Protein AF-A0A811UVX6-F1 (afdb_monomer_lite)

Foldseek 3Di:
DVVVVVVCLVPDPCSVVPPDDPDDDDPDDDDDDQDPAWPPDKDWDWDDDDPWIKIWIWIRHRDPPDDDTDTDIDTDDPDPPPPVPPPDPDDDDDD

Secondary structure (DSSP, 8-state):
-HHHHHHHHHH-HHHHHHSPPSS------PPPPPPSSTTSSEEEEEEEETTEEEEEEEE----SS------EEEEPP-----GGGSSSS------

Sequence (95 aa):
MHSKIENIVKHCSTCREHKYDRHPTKPQIQETPIPQSTGEIAHIDIYSTEKKLILTAIDKRPGKNNTKQSNRTYQRPNKRVDDSLWNTKTGSNRQ

Structure (mmCIF, N/CA/C/O backbone):
data_AF-A0A811UVX6-F1
#
_entry.id   AF-A0A811UVX6-F1
#
loop_
_atom_site.group_PDB
_atom_site.id
_atom_site.type_symbol
_atom_site.label_atom_id
_atom_site.label_alt_id
_atom_site.label_comp_id
_atom_site.label_asym_id
_atom_site.label_entity_id
_atom_site.label_seq_id
_atom_site.pdbx_PDB_ins_code
_atom_site.Cartn_x
_atom_site.Cartn_y
_atom_site.Cartn_z
_atom_site.occupancy
_atom_site.B_iso_or_equiv
_atom_site.auth_seq_id
_atom_site.auth_comp_id
_atom_site.auth_asym_id
_atom_site.auth_atom_id
_atom_site.pdbx_PDB_model_num
ATOM 1 N N . MET A 1 1 ? -2.738 12.790 41.822 1.00 65.50 1 MET A N 1
ATOM 2 C CA . MET A 1 1 ? -4.005 12.773 41.046 1.00 65.50 1 MET A CA 1
ATOM 3 C C . MET A 1 1 ? -3.886 12.057 39.698 1.00 65.50 1 MET A C 1
ATOM 5 O O . MET A 1 1 ? -4.863 11.458 39.274 1.00 65.50 1 MET A O 1
ATOM 9 N N . HIS A 1 2 ? -2.708 12.048 39.065 1.00 84.44 2 HIS A N 1
ATOM 10 C CA . HIS A 1 2 ? -2.462 11.418 37.758 1.00 84.44 2 HIS A CA 1
ATOM 11 C C . HIS A 1 2 ? -2.873 9.933 37.663 1.00 84.44 2 HIS A C 1
ATOM 13 O O . HIS A 1 2 ? -3.571 9.536 36.737 1.00 84.44 2 HIS A O 1
ATOM 19 N N . SER A 1 3 ? -2.543 9.126 38.675 1.00 87.88 3 SER A N 1
ATOM 20 C CA . SER A 1 3 ? -2.838 7.684 38.702 1.00 87.88 3 SER A CA 1
ATOM 21 C C . SER A 1 3 ? -4.332 7.337 38.639 1.00 87.88 3 SER A C 1
ATOM 23 O O . SER A 1 3 ? -4.713 6.329 38.048 1.00 87.88 3 SER A O 1
ATOM 25 N N . LYS A 1 4 ? -5.202 8.182 39.209 1.00 91.25 4 LYS A N 1
ATOM 26 C CA . LYS A 1 4 ? -6.661 7.985 39.150 1.00 91.25 4 LYS A CA 1
ATOM 27 C C . LYS A 1 4 ? -7.195 8.223 37.738 1.00 91.25 4 LYS A C 1
ATOM 29 O O . LYS A 1 4 ? -8.027 7.458 37.264 1.00 91.25 4 LYS A O 1
ATOM 34 N N . ILE A 1 5 ? -6.674 9.248 37.064 1.00 91.75 5 ILE A N 1
ATOM 35 C CA . ILE A 1 5 ? -7.031 9.582 35.681 1.00 91.75 5 ILE A CA 1
ATOM 36 C C . ILE A 1 5 ? -6.585 8.456 34.745 1.00 91.75 5 ILE A C 1
ATOM 38 O O . ILE A 1 5 ? -7.372 8.003 33.920 1.00 91.75 5 ILE A O 1
ATOM 42 N N . GLU A 1 6 ? -5.365 7.938 34.914 1.00 90.62 6 GLU A N 1
ATOM 43 C CA . GLU A 1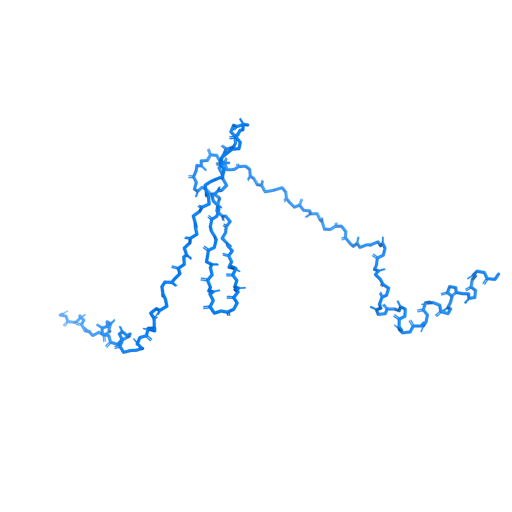 6 ? -4.889 6.795 34.130 1.00 90.62 6 GLU A CA 1
ATOM 44 C C . GLU A 1 6 ? -5.781 5.563 34.285 1.00 90.62 6 GLU A C 1
ATOM 46 O O . GLU A 1 6 ? -6.080 4.904 33.292 1.00 90.62 6 GLU A O 1
ATOM 51 N N . ASN A 1 7 ? -6.231 5.258 35.504 1.00 92.81 7 ASN A N 1
ATOM 52 C CA . ASN A 1 7 ? -7.125 4.126 35.739 1.00 92.81 7 ASN A CA 1
ATOM 53 C C . ASN A 1 7 ? -8.480 4.309 35.050 1.00 92.81 7 ASN A C 1
ATOM 55 O O . ASN A 1 7 ? -8.965 3.363 34.435 1.00 92.81 7 ASN A O 1
ATOM 59 N N . ILE A 1 8 ? -9.058 5.511 35.086 1.00 93.94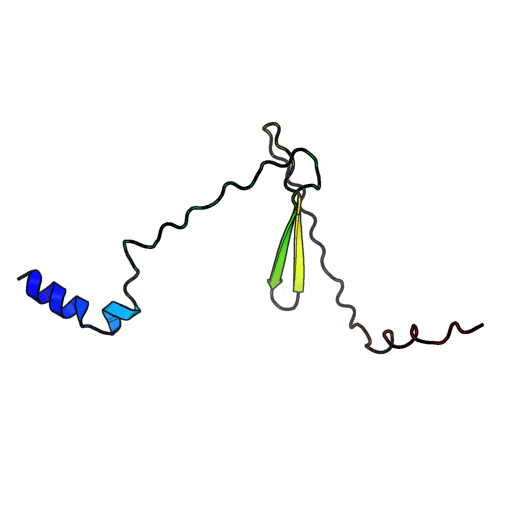 8 ILE A N 1
ATOM 60 C CA . ILE A 1 8 ? -10.302 5.819 34.364 1.00 93.94 8 ILE A CA 1
ATOM 61 C C . ILE A 1 8 ? -10.095 5.640 32.855 1.00 93.94 8 ILE A C 1
ATOM 63 O O . ILE A 1 8 ? -10.875 4.956 32.199 1.00 93.94 8 ILE A O 1
ATOM 67 N N . VAL A 1 9 ? -9.006 6.184 32.305 1.00 91.44 9 VAL A N 1
ATOM 68 C CA . VAL A 1 9 ? -8.690 6.082 30.871 1.00 91.44 9 VAL A CA 1
ATOM 69 C C . VAL A 1 9 ? -8.420 4.634 30.445 1.00 91.44 9 VAL A C 1
ATOM 71 O O . VAL A 1 9 ? -8.804 4.253 29.344 1.00 91.44 9 VAL A O 1
ATOM 74 N N . LYS A 1 10 ? -7.794 3.813 31.300 1.00 88.25 10 LYS A N 1
ATOM 75 C CA . LYS A 1 10 ? -7.537 2.386 31.032 1.00 88.25 10 LYS A CA 1
ATOM 76 C C . LYS A 1 10 ? -8.817 1.542 30.981 1.00 88.25 10 LYS A C 1
ATOM 78 O O . LYS A 1 10 ? -8.857 0.585 30.216 1.00 88.25 10 LYS A O 1
ATOM 83 N N . HIS A 1 11 ? -9.833 1.880 31.779 1.00 93.56 11 HIS A N 1
ATOM 84 C CA . HIS A 1 11 ? -11.081 1.105 31.877 1.00 93.56 11 HIS A CA 1
ATOM 85 C C . HIS A 1 11 ? -12.237 1.686 31.051 1.00 93.56 11 HIS A C 1
ATOM 87 O O . HIS A 1 11 ? -13.261 1.029 30.888 1.00 93.56 11 HIS A O 1
ATOM 93 N N . CYS A 1 12 ? -12.093 2.896 30.512 1.00 93.94 12 CYS A N 1
ATOM 94 C CA . CYS A 1 12 ? -13.074 3.487 29.612 1.00 93.94 12 CYS A CA 1
ATOM 95 C C . CYS A 1 12 ? -13.089 2.742 28.265 1.00 93.94 12 CYS A C 1
ATOM 97 O O . CYS A 1 12 ? -12.086 2.731 27.547 1.00 93.94 12 CYS A O 1
ATOM 99 N N . SER A 1 13 ? -14.233 2.153 27.903 1.00 94.75 13 SER A N 1
ATOM 100 C CA . SER A 1 13 ? -14.429 1.431 26.635 1.00 94.75 13 SER A CA 1
ATOM 101 C C . SER A 1 13 ? -14.162 2.322 25.422 1.00 94.75 13 SER A C 1
ATOM 103 O O . SER A 1 13 ? -13.356 1.966 24.567 1.00 94.75 13 SER A O 1
ATOM 105 N N . THR A 1 14 ? -14.719 3.536 25.406 1.00 95.31 14 THR A N 1
ATOM 106 C CA . THR A 1 14 ? -14.499 4.523 24.339 1.00 95.31 14 THR A CA 1
ATOM 107 C C . THR A 1 14 ? -13.019 4.864 24.176 1.00 95.31 14 THR A C 1
ATOM 109 O O . THR A 1 14 ? -12.511 4.930 23.058 1.00 95.31 14 THR A O 1
ATOM 112 N N . CYS A 1 15 ? -12.292 5.054 25.285 1.00 91.19 15 CYS A N 1
ATOM 113 C CA . CYS A 1 15 ? -10.855 5.312 25.222 1.00 91.19 15 CYS A CA 1
ATOM 114 C C . CYS A 1 15 ? -10.089 4.094 24.713 1.00 91.19 15 CYS A C 1
ATOM 116 O O . CYS A 1 15 ? -9.106 4.268 24.011 1.00 91.19 15 CYS A O 1
ATOM 118 N N . ARG A 1 16 ? -10.502 2.874 25.047 1.00 88.50 16 ARG A N 1
ATOM 119 C CA . ARG A 1 16 ? -9.827 1.662 24.578 1.00 88.50 16 ARG A CA 1
ATOM 120 C C . ARG A 1 16 ? -10.023 1.424 23.078 1.00 88.50 16 ARG A C 1
ATOM 122 O O . ARG A 1 16 ? -9.091 0.969 22.429 1.00 88.50 16 ARG A O 1
ATOM 129 N N . GLU A 1 17 ? -11.202 1.731 22.549 1.00 90.94 17 GLU A N 1
ATOM 130 C CA . GLU A 1 17 ? -11.559 1.487 21.144 1.00 90.94 17 GLU A CA 1
ATOM 131 C C . GLU A 1 17 ? -11.048 2.581 20.199 1.00 90.94 17 GLU A C 1
ATOM 133 O O . GLU A 1 17 ? -10.582 2.282 19.102 1.00 90.94 17 GLU A O 1
ATOM 138 N N . HIS A 1 18 ? -11.100 3.847 20.622 1.00 91.56 18 HIS A N 1
ATOM 139 C CA . HIS A 1 18 ? -10.788 4.984 19.748 1.00 91.56 18 HIS A CA 1
ATOM 140 C C . HIS A 1 18 ? -9.415 5.615 19.993 1.00 91.56 18 HIS A C 1
ATOM 142 O O . HIS A 1 18 ? -8.965 6.441 19.194 1.00 91.56 18 HIS A O 1
ATOM 148 N N . LYS A 1 19 ? -8.720 5.264 21.082 1.00 90.56 19 LYS A N 1
ATOM 149 C CA . LYS A 1 19 ? -7.341 5.721 21.283 1.00 90.56 19 LYS A CA 1
ATOM 150 C C . LYS A 1 19 ? -6.420 4.886 20.405 1.00 90.56 19 LYS A C 1
ATOM 152 O O . LYS A 1 19 ? -6.295 3.681 20.587 1.00 90.56 19 LYS A O 1
ATOM 157 N N . TYR A 1 20 ? -5.735 5.556 19.487 1.00 87.62 20 TYR A N 1
ATOM 158 C CA . TYR A 1 20 ? -4.696 4.930 18.681 1.00 87.62 20 TYR A CA 1
ATOM 159 C C . TYR A 1 20 ? -3.553 4.403 19.564 1.00 87.62 20 TYR A C 1
ATOM 161 O O . TYR A 1 20 ? -3.202 5.001 20.591 1.00 87.62 20 TYR A O 1
ATOM 169 N N . ASP A 1 21 ? -2.953 3.292 19.143 1.00 85.50 21 ASP A N 1
ATOM 170 C CA . ASP A 1 21 ? -1.752 2.765 19.778 1.00 85.50 21 ASP A CA 1
ATOM 171 C C . ASP A 1 21 ? -0.566 3.706 19.513 1.00 85.50 21 ASP A C 1
ATOM 173 O O . ASP A 1 21 ? -0.262 4.057 18.372 1.00 85.50 21 ASP A O 1
ATOM 177 N N . ARG A 1 22 ? 0.099 4.145 20.586 1.00 85.81 22 ARG A N 1
ATOM 178 C CA . ARG A 1 22 ? 1.280 5.021 20.515 1.00 85.81 22 ARG A CA 1
ATOM 179 C C . ARG A 1 22 ? 2.580 4.240 20.326 1.00 85.81 22 ARG A C 1
ATOM 181 O O . ARG A 1 22 ? 3.605 4.856 20.049 1.00 85.81 22 ARG A O 1
ATOM 188 N N . HIS A 1 23 ? 2.541 2.917 20.464 1.00 87.88 23 HIS A N 1
ATOM 189 C CA . HIS A 1 23 ? 3.685 2.031 20.277 1.00 87.88 23 HIS A CA 1
ATOM 190 C C . HIS A 1 23 ? 3.320 0.878 19.335 1.00 87.88 23 HIS A C 1
ATOM 192 O O . HIS A 1 23 ? 3.460 -0.285 19.719 1.00 87.88 23 HIS A O 1
ATOM 198 N N . PRO A 1 24 ? 2.871 1.187 18.103 1.00 88.88 24 PRO A N 1
ATOM 199 C CA . PRO A 1 24 ? 2.508 0.153 17.152 1.00 88.88 24 PRO A CA 1
ATOM 200 C C . PRO A 1 24 ? 3.701 -0.767 16.901 1.00 88.88 24 PRO A C 1
ATOM 202 O O . PRO A 1 24 ? 4.864 -0.339 16.918 1.00 88.88 24 PRO A O 1
ATOM 205 N N . THR A 1 25 ? 3.414 -2.038 16.630 1.00 91.88 25 THR A N 1
ATOM 206 C CA . THR A 1 25 ? 4.434 -2.981 16.178 1.00 91.88 25 THR A CA 1
ATOM 207 C C . THR A 1 25 ? 5.127 -2.401 14.950 1.00 91.88 25 THR A C 1
ATOM 209 O O . THR A 1 25 ? 4.470 -1.955 14.012 1.00 91.88 25 THR A O 1
ATOM 212 N N . LYS A 1 26 ? 6.460 -2.388 14.962 1.00 88.75 26 LYS A N 1
ATOM 213 C CA . LYS A 1 26 ? 7.275 -1.981 13.816 1.00 88.75 26 LYS A CA 1
ATOM 214 C C . LYS A 1 26 ? 7.604 -3.244 13.021 1.00 88.75 26 LYS A C 1
ATOM 216 O O . LYS A 1 26 ? 8.577 -3.912 13.378 1.00 88.75 26 LYS A O 1
ATOM 221 N N . PRO A 1 27 ? 6.791 -3.640 12.023 1.00 90.75 27 PRO A N 1
ATOM 222 C CA . PRO A 1 27 ? 7.137 -4.790 11.204 1.00 90.75 27 PRO A CA 1
ATOM 223 C C . PRO A 1 27 ? 8.488 -4.532 10.535 1.00 90.75 27 PRO A C 1
ATOM 225 O O . PRO A 1 27 ? 8.773 -3.413 10.104 1.00 90.75 27 PRO A O 1
ATOM 228 N N . GLN A 1 28 ? 9.328 -5.562 10.459 1.00 92.69 28 GLN A N 1
ATOM 229 C CA . GLN A 1 28 ? 10.548 -5.487 9.665 1.00 92.69 28 GLN A CA 1
ATOM 230 C C . GLN A 1 28 ? 10.146 -5.450 8.190 1.00 92.69 28 GLN A C 1
ATOM 232 O O . GLN A 1 28 ? 9.699 -6.451 7.632 1.00 92.69 28 GLN A O 1
ATOM 237 N N . ILE A 1 29 ? 10.249 -4.272 7.578 1.00 90.62 29 ILE A N 1
ATOM 238 C CA . ILE A 1 29 ? 10.009 -4.104 6.147 1.00 90.62 29 ILE A CA 1
ATOM 239 C C . ILE A 1 29 ? 11.233 -4.667 5.430 1.00 90.62 29 ILE A C 1
ATOM 241 O O . ILE A 1 29 ? 12.337 -4.154 5.596 1.00 90.62 29 ILE A O 1
ATOM 245 N N . GLN A 1 30 ? 11.036 -5.739 4.665 1.00 88.94 30 GLN A N 1
ATOM 246 C CA . GLN A 1 30 ? 12.092 -6.302 3.830 1.00 88.94 30 GLN A CA 1
ATOM 247 C C . GLN A 1 30 ? 12.418 -5.333 2.693 1.00 88.94 30 GLN A C 1
ATOM 249 O O . GLN A 1 30 ? 11.517 -4.757 2.074 1.00 88.94 30 GLN A O 1
ATOM 254 N N . GLU A 1 31 ? 13.706 -5.162 2.405 1.00 85.75 31 GLU A N 1
ATOM 255 C CA . GLU A 1 31 ? 14.128 -4.367 1.259 1.00 85.75 31 GLU A CA 1
ATOM 256 C C . GLU A 1 31 ? 13.640 -5.029 -0.031 1.00 85.75 31 GLU A C 1
ATOM 258 O O . GLU A 1 31 ? 13.836 -6.222 -0.265 1.00 85.75 31 GLU A O 1
ATOM 263 N N . THR A 1 32 ? 12.979 -4.252 -0.891 1.00 82.25 32 THR A N 1
ATOM 264 C CA . THR A 1 32 ? 12.616 -4.749 -2.218 1.00 82.25 32 THR A CA 1
ATOM 265 C C . THR A 1 32 ? 13.856 -4.688 -3.104 1.00 82.25 32 THR A C 1
ATOM 267 O O . THR A 1 32 ? 14.352 -3.576 -3.328 1.00 82.25 32 THR A O 1
ATOM 270 N N . PRO A 1 33 ? 14.325 -5.817 -3.667 1.00 85.88 33 PRO A N 1
ATOM 271 C CA . PRO A 1 33 ? 15.529 -5.828 -4.484 1.00 85.88 33 PRO A CA 1
ATOM 272 C C . PRO A 1 33 ? 15.427 -4.827 -5.642 1.00 85.88 33 PRO A C 1
ATOM 274 O O . PRO A 1 33 ? 14.341 -4.516 -6.160 1.00 85.88 33 PRO A O 1
ATOM 277 N N . ILE A 1 34 ? 16.575 -4.266 -6.018 1.00 84.38 34 ILE A N 1
ATOM 278 C CA . ILE A 1 34 ? 16.680 -3.404 -7.193 1.00 84.38 34 ILE A CA 1
ATOM 279 C C . ILE A 1 34 ? 16.724 -4.331 -8.417 1.00 84.38 34 ILE A C 1
ATOM 281 O O . ILE A 1 34 ? 17.606 -5.193 -8.471 1.00 84.38 34 ILE A O 1
ATOM 285 N N . PRO A 1 35 ? 15.797 -4.178 -9.379 1.00 89.56 35 PRO A N 1
ATOM 286 C CA . PRO A 1 35 ? 15.806 -4.994 -10.586 1.00 89.56 35 PRO A CA 1
ATOM 287 C C . PRO A 1 35 ? 17.097 -4.736 -11.366 1.00 89.56 35 PRO A C 1
ATOM 289 O O . PRO A 1 35 ? 17.599 -3.611 -11.370 1.00 89.56 35 PRO A O 1
ATOM 292 N N . GLN A 1 36 ? 17.638 -5.765 -12.010 1.00 88.00 36 GLN A N 1
ATOM 293 C CA . GLN A 1 36 ? 18.831 -5.687 -12.857 1.00 88.00 36 GLN A CA 1
ATOM 294 C C . GLN A 1 36 ? 18.470 -5.332 -14.302 1.00 88.00 36 GLN A C 1
ATOM 296 O O . GLN A 1 36 ? 19.252 -4.704 -15.017 1.00 88.00 36 GLN A O 1
ATOM 301 N N . SER A 1 37 ? 17.265 -5.707 -14.729 1.00 85.69 37 SER A N 1
ATOM 302 C CA . SER A 1 37 ? 16.769 -5.512 -16.088 1.00 85.69 37 SER A CA 1
ATOM 303 C C . SER A 1 37 ? 15.366 -4.893 -16.109 1.00 85.69 37 SER A C 1
ATOM 305 O O . SER A 1 37 ? 14.649 -4.869 -15.113 1.00 85.69 37 SER A O 1
ATOM 307 N N . THR A 1 38 ? 14.990 -4.305 -17.248 1.00 85.44 38 THR A N 1
ATOM 308 C CA . THR A 1 38 ? 13.644 -3.731 -17.449 1.00 85.44 38 THR A CA 1
ATOM 309 C C . THR A 1 38 ? 12.627 -4.867 -17.566 1.00 85.44 38 THR A C 1
ATOM 311 O O . THR A 1 38 ? 12.907 -5.845 -18.256 1.00 85.44 38 THR A O 1
ATOM 314 N N . GLY A 1 39 ? 11.466 -4.751 -16.918 1.00 83.06 39 GLY A N 1
ATOM 315 C CA . GLY A 1 39 ? 10.435 -5.795 -16.903 1.00 83.06 39 GLY A CA 1
ATOM 316 C C . GLY A 1 39 ? 10.631 -6.905 -15.864 1.00 83.06 39 GLY A C 1
ATOM 317 O O . GLY A 1 39 ? 9.827 -7.832 -15.822 1.00 83.06 39 GLY A O 1
ATOM 318 N N . GLU A 1 40 ? 11.664 -6.832 -15.022 1.00 87.69 40 GLU A N 1
ATOM 319 C CA . GLU A 1 40 ? 11.933 -7.834 -13.980 1.00 87.69 40 GLU A CA 1
ATOM 320 C C . GLU A 1 40 ? 10.988 -7.700 -12.778 1.00 87.69 40 GLU A C 1
ATOM 322 O O . GLU A 1 40 ? 10.577 -8.694 -12.184 1.00 87.69 40 GLU A O 1
ATOM 327 N N . ILE A 1 41 ? 10.617 -6.465 -12.427 1.00 88.25 41 ILE A N 1
ATOM 328 C CA . ILE A 1 41 ? 9.710 -6.174 -11.315 1.00 88.25 41 ILE A CA 1
ATOM 329 C C . ILE A 1 41 ? 8.659 -5.178 -11.797 1.00 88.25 41 ILE A C 1
ATOM 331 O O . ILE A 1 41 ? 8.973 -4.021 -12.065 1.00 88.25 41 ILE A O 1
ATOM 335 N N . ALA A 1 42 ? 7.397 -5.603 -11.835 1.00 89.00 42 ALA A N 1
ATOM 336 C CA . ALA A 1 42 ? 6.263 -4.743 -12.155 1.00 89.00 42 ALA A CA 1
ATOM 337 C C . ALA A 1 42 ? 5.310 -4.627 -10.961 1.00 89.00 42 ALA A C 1
ATOM 339 O O . ALA A 1 42 ? 4.907 -5.627 -10.367 1.00 89.00 42 ALA A O 1
ATOM 340 N N . HIS A 1 43 ? 4.916 -3.399 -10.638 1.00 89.62 43 HIS A N 1
ATOM 341 C CA . HIS A 1 43 ? 3.836 -3.119 -9.700 1.00 89.62 43 HIS A CA 1
ATOM 342 C C . HIS A 1 43 ? 2.534 -2.988 -10.481 1.00 89.62 43 HIS A C 1
ATOM 344 O O . HIS A 1 43 ? 2.392 -2.084 -11.306 1.00 89.62 43 HIS A O 1
ATOM 350 N N . ILE A 1 44 ? 1.601 -3.904 -10.235 1.00 92.25 44 ILE A N 1
ATOM 351 C CA . ILE A 1 44 ? 0.279 -3.907 -10.857 1.00 92.25 44 ILE A CA 1
ATOM 352 C C . ILE A 1 44 ? -0.742 -3.625 -9.766 1.00 92.25 44 ILE A C 1
ATOM 354 O O . ILE A 1 44 ? -0.752 -4.310 -8.746 1.00 92.25 44 ILE A O 1
ATOM 358 N N . ASP A 1 45 ? -1.585 -2.628 -9.994 1.00 94.88 45 ASP A N 1
ATOM 359 C CA . ASP A 1 45 ? -2.645 -2.252 -9.070 1.00 94.88 45 ASP A CA 1
ATOM 360 C C . ASP A 1 45 ? -3.943 -1.952 -9.833 1.00 94.88 45 ASP A C 1
ATOM 362 O O . ASP A 1 45 ? -3.962 -1.730 -11.049 1.00 94.88 45 ASP A O 1
ATOM 366 N N . ILE A 1 46 ? -5.060 -2.006 -9.119 1.00 94.31 46 ILE A N 1
ATOM 367 C CA . ILE A 1 46 ? -6.392 -1.770 -9.654 1.00 94.31 46 ILE A CA 1
ATOM 368 C C . ILE A 1 46 ? -6.951 -0.527 -8.979 1.00 94.31 46 ILE A C 1
ATOM 370 O O . ILE A 1 46 ? -7.319 -0.534 -7.808 1.00 94.31 46 ILE A O 1
ATOM 374 N N . TYR A 1 47 ? -7.092 0.535 -9.761 1.00 93.00 47 TYR A N 1
ATOM 375 C CA . TYR A 1 47 ? -7.798 1.731 -9.343 1.00 93.00 47 TYR A CA 1
ATOM 376 C C . TYR A 1 47 ? -9.231 1.695 -9.876 1.00 93.00 47 TYR A C 1
ATOM 378 O O . TYR A 1 47 ? -9.464 1.658 -11.086 1.00 93.00 47 TYR A O 1
ATOM 386 N N . SER A 1 48 ? -10.205 1.710 -8.971 1.00 93.31 48 SER A N 1
ATOM 387 C CA . SER A 1 48 ? -11.625 1.749 -9.317 1.00 93.31 48 SER A CA 1
ATOM 388 C C . SER A 1 48 ? -12.222 3.096 -8.933 1.00 93.31 48 SER A C 1
ATOM 390 O O . SER A 1 48 ? -12.077 3.541 -7.796 1.00 93.31 48 SER A O 1
ATOM 392 N N . THR A 1 49 ? -12.924 3.732 -9.867 1.00 92.75 49 THR A N 1
ATOM 393 C CA . THR A 1 49 ? -13.700 4.949 -9.609 1.00 92.75 49 THR A CA 1
ATOM 394 C C . THR A 1 49 ? -15.004 4.919 -10.391 1.00 92.75 49 THR A C 1
ATOM 396 O O . THR A 1 49 ? -15.017 4.519 -11.555 1.00 92.75 49 THR A O 1
ATOM 399 N N . GLU A 1 50 ? -16.106 5.329 -9.762 1.00 89.94 50 GLU A N 1
ATOM 400 C CA . GLU A 1 50 ? -17.460 5.292 -10.330 1.00 89.94 50 GLU A CA 1
ATOM 401 C C . GLU A 1 50 ? -17.759 3.972 -11.078 1.00 89.94 50 GLU A C 1
ATOM 403 O O . GLU A 1 50 ? -17.948 2.930 -10.459 1.00 89.94 50 GLU A O 1
A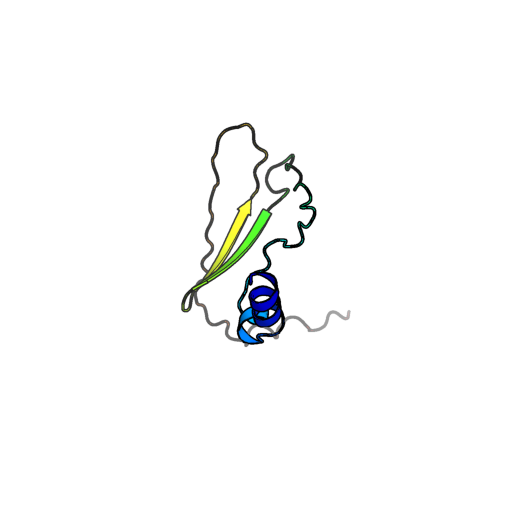TOM 408 N N . LYS A 1 51 ? -17.790 4.007 -12.420 1.00 90.88 51 LYS A N 1
ATOM 409 C CA . LYS A 1 51 ? -18.032 2.863 -13.322 1.00 90.88 51 LYS A CA 1
ATOM 410 C C . LYS A 1 51 ? -16.804 2.490 -14.161 1.00 90.88 51 LYS A C 1
ATOM 412 O O . LYS A 1 51 ? -16.933 1.834 -15.194 1.00 90.88 51 LYS A O 1
ATOM 417 N N . LYS A 1 52 ? -15.622 2.969 -13.777 1.00 90.94 52 LYS A N 1
ATOM 418 C CA . LYS A 1 52 ? -14.358 2.744 -14.476 1.00 90.94 52 LYS A CA 1
ATOM 419 C C . LYS A 1 52 ? -13.441 1.909 -13.601 1.00 90.94 52 LYS A C 1
ATOM 421 O O . LYS A 1 52 ? -13.087 2.299 -12.492 1.00 90.94 52 LYS A O 1
ATOM 426 N N . LEU A 1 53 ? -13.015 0.789 -14.164 1.00 92.56 53 LEU A N 1
ATOM 427 C CA . LEU A 1 53 ? -11.936 -0.018 -13.627 1.00 92.56 53 LEU A CA 1
ATOM 428 C C . LEU A 1 53 ? -10.672 0.293 -14.427 1.00 92.56 53 LEU A C 1
ATOM 430 O O . LEU A 1 53 ? -10.647 0.118 -15.649 1.00 92.56 53 LEU A O 1
ATOM 434 N N . ILE A 1 54 ? -9.646 0.784 -13.745 1.00 92.25 54 ILE A N 1
ATOM 435 C CA . ILE A 1 54 ? -8.370 1.164 -14.336 1.00 92.25 54 ILE A CA 1
ATOM 436 C C . ILE A 1 54 ? -7.308 0.214 -13.797 1.00 92.25 54 ILE A C 1
ATOM 438 O O . ILE A 1 54 ? -7.055 0.168 -12.597 1.00 92.25 54 ILE A O 1
ATOM 442 N N . LEU A 1 55 ? -6.676 -0.527 -14.704 1.00 92.38 55 LEU A N 1
ATOM 443 C CA . LEU A 1 55 ? -5.496 -1.315 -14.376 1.00 92.38 55 LEU A CA 1
ATOM 444 C C . LEU A 1 55 ? -4.267 -0.419 -14.534 1.00 92.38 55 LEU A C 1
ATOM 446 O O . LEU A 1 55 ? -4.001 0.089 -15.631 1.00 92.38 55 LEU A O 1
ATOM 450 N N . THR A 1 56 ? -3.536 -0.214 -13.444 1.00 89.50 56 THR A N 1
ATOM 451 C CA . THR A 1 56 ? -2.259 0.494 -13.440 1.00 89.50 56 THR A CA 1
ATOM 452 C C . THR A 1 56 ? -1.135 -0.533 -13.403 1.00 89.50 56 THR A C 1
ATOM 454 O O . THR A 1 56 ? -1.159 -1.484 -12.629 1.00 89.50 56 THR A O 1
ATOM 457 N N . ALA A 1 57 ? -0.152 -0.369 -14.283 1.00 89.94 57 ALA A N 1
ATOM 458 C CA . ALA A 1 57 ? 1.044 -1.198 -14.307 1.00 89.94 57 ALA A CA 1
ATOM 459 C C . ALA A 1 57 ? 2.264 -0.283 -14.412 1.00 89.94 57 ALA A C 1
ATOM 461 O O . ALA A 1 57 ? 2.377 0.502 -15.357 1.00 89.94 57 ALA A O 1
ATOM 462 N N . ILE A 1 58 ? 3.150 -0.369 -13.424 1.00 88.31 58 ILE A N 1
ATOM 463 C CA . ILE A 1 58 ? 4.377 0.418 -13.334 1.00 88.31 58 ILE A CA 1
ATOM 464 C C . ILE A 1 58 ? 5.549 -0.554 -13.319 1.00 88.31 58 ILE A C 1
ATOM 466 O O . ILE A 1 58 ? 5.728 -1.310 -12.367 1.00 88.31 58 ILE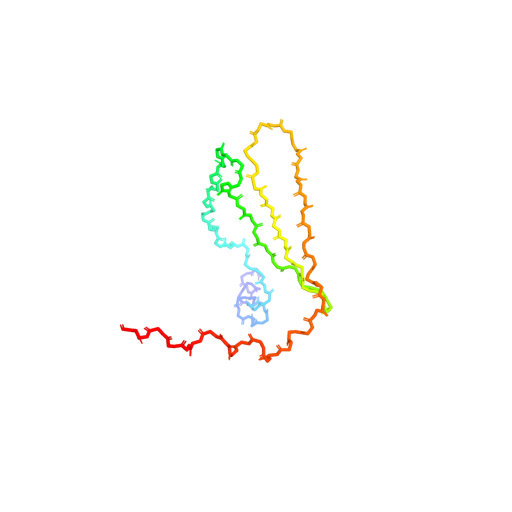 A O 1
ATOM 470 N N . ASP A 1 59 ? 6.356 -0.518 -14.374 1.00 87.50 59 ASP A N 1
ATOM 471 C CA . ASP A 1 59 ? 7.616 -1.253 -14.411 1.00 87.50 59 ASP A CA 1
ATOM 472 C C . ASP A 1 59 ? 8.664 -0.535 -13.554 1.00 87.50 59 ASP A C 1
ATOM 474 O O . ASP A 1 59 ? 8.932 0.664 -13.725 1.00 87.50 59 ASP A O 1
ATOM 478 N N . LYS A 1 60 ? 9.254 -1.263 -12.607 1.00 83.00 60 LYS A N 1
ATOM 479 C CA . LYS A 1 60 ? 10.346 -0.761 -11.782 1.00 83.00 60 LYS A CA 1
ATOM 480 C C . LYS A 1 60 ? 11.611 -0.844 -12.626 1.00 83.00 60 LYS A C 1
ATOM 482 O O . LYS A 1 60 ? 12.218 -1.894 -12.788 1.00 83.00 60 LYS A O 1
ATOM 487 N N . ARG A 1 61 ? 12.024 0.293 -13.177 1.00 75.25 61 ARG A N 1
ATOM 488 C CA . ARG A 1 61 ? 13.238 0.359 -13.991 1.00 75.25 61 ARG A CA 1
ATOM 489 C C . ARG A 1 61 ? 14.498 0.221 -13.115 1.00 75.25 61 ARG A C 1
ATOM 491 O O . ARG A 1 61 ? 14.561 0.883 -12.075 1.00 75.25 61 ARG A O 1
ATOM 498 N N . PRO A 1 62 ? 15.533 -0.528 -13.548 1.00 69.94 62 PRO A N 1
ATOM 499 C CA . PRO A 1 62 ? 16.871 -0.438 -12.964 1.00 69.94 62 PRO A CA 1
ATOM 500 C C . PRO A 1 62 ? 17.363 1.015 -13.035 1.00 69.94 62 PRO A C 1
ATOM 502 O O . PRO A 1 62 ? 17.549 1.581 -14.117 1.00 69.94 62 PRO A O 1
ATOM 505 N N . GLY A 1 63 ? 17.525 1.658 -11.881 1.00 61.91 63 GLY A N 1
ATOM 506 C CA . GLY A 1 63 ? 17.990 3.037 -11.813 1.00 61.91 63 GLY A CA 1
ATOM 507 C C . 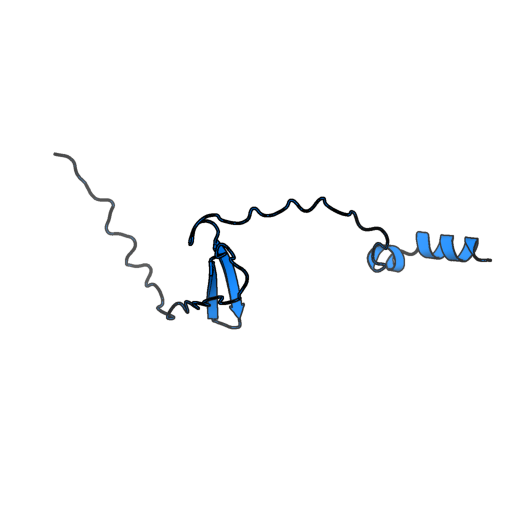GLY A 1 63 ? 19.493 3.126 -12.073 1.00 61.91 63 GLY A C 1
ATOM 508 O O . GLY A 1 63 ? 20.284 2.745 -11.220 1.00 61.91 63 GLY A O 1
ATOM 509 N N . LYS A 1 64 ? 19.897 3.738 -13.191 1.00 51.06 64 LYS A N 1
ATOM 510 C CA . LYS A 1 64 ? 20.909 4.797 -13.076 1.00 51.06 64 LYS A CA 1
ATOM 511 C C . LYS A 1 64 ? 20.129 6.057 -12.732 1.00 51.06 64 LYS A C 1
ATOM 513 O O . LYS A 1 64 ? 19.131 6.330 -13.398 1.00 51.06 64 LYS A O 1
ATOM 518 N N . ASN A 1 65 ? 20.536 6.745 -11.669 1.00 53.34 65 ASN A N 1
ATOM 519 C CA . ASN A 1 65 ? 19.972 8.001 -11.169 1.00 53.34 65 ASN A CA 1
ATOM 520 C C . ASN A 1 65 ? 19.473 8.840 -12.358 1.00 53.34 65 ASN A C 1
ATOM 522 O O . ASN A 1 65 ? 20.299 9.159 -13.210 1.00 53.34 65 ASN A O 1
ATOM 526 N N . ASN A 1 66 ? 18.150 9.065 -12.443 1.00 49.12 66 ASN A N 1
ATOM 527 C CA . ASN A 1 66 ? 17.394 10.009 -13.296 1.00 49.12 66 ASN A CA 1
ATOM 528 C C . ASN A 1 66 ? 16.070 9.396 -13.803 1.00 49.12 66 ASN A C 1
ATOM 530 O O . ASN A 1 66 ? 15.947 8.836 -14.893 1.00 49.12 66 ASN A O 1
ATOM 534 N N . THR A 1 67 ? 15.073 9.543 -12.933 1.00 49.84 67 THR A N 1
ATOM 535 C CA . THR A 1 67 ? 13.623 9.672 -13.134 1.00 49.84 67 THR A CA 1
ATOM 536 C C . THR A 1 67 ? 13.144 9.787 -14.587 1.00 49.84 67 THR A C 1
ATOM 538 O O . THR A 1 67 ? 13.119 10.874 -15.155 1.00 49.84 67 THR A O 1
ATOM 541 N N . LYS A 1 68 ? 12.643 8.679 -15.151 1.00 46.88 68 LYS A N 1
ATOM 542 C CA . LYS A 1 68 ? 11.530 8.682 -16.121 1.00 46.88 68 LYS A CA 1
ATOM 543 C C . LYS A 1 68 ? 10.681 7.427 -15.897 1.00 46.88 68 LYS A C 1
ATOM 545 O O . LYS A 1 68 ? 11.027 6.356 -16.389 1.00 46.88 68 LYS A O 1
ATOM 550 N N . GLN A 1 69 ? 9.605 7.562 -15.121 1.00 48.47 69 GLN A N 1
ATOM 551 C CA . GLN A 1 69 ? 8.517 6.581 -15.066 1.00 48.47 69 GLN A CA 1
ATOM 552 C C . GLN A 1 69 ? 7.642 6.768 -16.309 1.00 48.47 69 GLN A C 1
ATOM 554 O O . GLN A 1 69 ? 7.197 7.880 -16.592 1.00 48.47 69 GLN A O 1
ATOM 559 N N . SER A 1 70 ? 7.402 5.699 -17.064 1.00 48.62 70 SER A N 1
ATOM 560 C CA . SER A 1 70 ? 6.392 5.693 -18.122 1.00 48.62 70 SER A CA 1
ATOM 561 C C . SER A 1 70 ? 5.101 5.103 -17.562 1.00 48.62 70 SER A C 1
ATOM 563 O O . SER A 1 70 ? 5.027 3.901 -17.320 1.00 48.62 70 SER A O 1
ATOM 565 N N . ASN A 1 71 ? 4.087 5.942 -17.364 1.00 49.66 71 ASN A N 1
ATOM 566 C CA . ASN A 1 71 ? 2.759 5.498 -16.949 1.00 49.66 71 ASN A CA 1
ATOM 567 C C . ASN A 1 71 ? 1.969 5.065 -18.187 1.00 49.66 71 ASN A C 1
ATOM 569 O O . ASN A 1 71 ? 1.740 5.878 -19.085 1.00 49.66 71 ASN A O 1
ATOM 573 N N . ARG A 1 72 ? 1.538 3.800 -18.249 1.00 51.84 72 ARG A N 1
ATOM 574 C CA . ARG A 1 72 ? 0.592 3.336 -19.271 1.00 51.84 72 ARG A CA 1
ATOM 575 C C . ARG A 1 72 ? -0.719 2.942 -18.598 1.00 51.84 72 ARG A C 1
ATOM 577 O O . ARG A 1 72 ? -0.800 1.928 -17.916 1.00 51.84 72 ARG A O 1
ATOM 584 N N . THR A 1 73 ? -1.744 3.763 -18.800 1.00 49.31 73 THR A N 1
ATOM 585 C CA . THR A 1 73 ? -3.093 3.523 -18.283 1.00 49.31 73 THR A CA 1
ATOM 586 C C . THR A 1 73 ? -3.881 2.715 -19.306 1.00 49.31 73 THR A C 1
ATOM 588 O O . THR A 1 73 ? -4.122 3.196 -20.413 1.00 49.31 73 THR A O 1
ATOM 591 N N . TYR A 1 74 ? -4.311 1.507 -18.945 1.00 51.09 74 TYR A N 1
ATOM 592 C CA . TYR A 1 74 ? -5.248 0.739 -19.762 1.00 51.09 74 TYR A CA 1
ATOM 593 C C . TYR A 1 74 ? -6.663 0.943 -19.218 1.00 51.09 74 TYR A C 1
ATOM 595 O O . TYR A 1 74 ? -7.011 0.453 -18.145 1.00 51.09 74 TYR A O 1
ATOM 603 N N . GLN A 1 75 ? -7.494 1.675 -19.961 1.00 48.34 75 GLN A N 1
ATOM 604 C CA . GLN A 1 75 ? -8.935 1.693 -19.724 1.00 48.34 75 GLN A CA 1
ATOM 605 C C . GLN A 1 75 ? -9.549 0.542 -20.517 1.00 48.34 75 GLN A C 1
ATOM 607 O O . GLN A 1 75 ? -9.426 0.499 -21.742 1.00 48.34 75 GLN A O 1
ATOM 612 N N . ARG A 1 76 ? -10.206 -0.402 -19.835 1.00 46.16 76 ARG A N 1
ATOM 613 C CA . ARG A 1 76 ? -11.042 -1.387 -20.527 1.00 46.16 76 ARG A CA 1
ATOM 614 C C . ARG A 1 76 ? -12.182 -0.628 -21.222 1.00 46.16 76 ARG A C 1
ATOM 616 O O . ARG A 1 76 ? -12.951 0.037 -20.526 1.00 46.16 76 ARG A O 1
ATOM 623 N N . PRO A 1 77 ? -12.331 -0.703 -22.558 1.00 42.31 77 PRO A N 1
ATOM 624 C CA . PRO A 1 77 ? -13.550 -0.233 -23.191 1.00 42.31 77 PRO A CA 1
ATOM 625 C C . PRO A 1 77 ? -14.714 -1.049 -22.627 1.00 42.31 77 PRO A C 1
ATOM 627 O O . PRO A 1 77 ? -14.620 -2.269 -22.492 1.00 42.31 77 PRO A O 1
ATOM 630 N N . ASN A 1 78 ? -15.791 -0.352 -22.276 1.00 46.66 78 ASN A N 1
ATOM 631 C CA . ASN A 1 78 ? -17.004 -0.904 -21.684 1.00 46.66 78 ASN A CA 1
ATOM 632 C C . ASN A 1 78 ? -17.770 -1.727 -22.739 1.00 46.66 78 ASN A C 1
ATOM 634 O O . ASN A 1 78 ? -18.832 -1.335 -23.213 1.00 46.66 78 ASN A O 1
ATOM 638 N N . LYS A 1 79 ? -17.194 -2.844 -23.189 1.00 46.44 79 LYS A N 1
ATOM 639 C CA . LYS A 1 79 ? -17.920 -3.854 -23.948 1.00 46.44 79 LYS A CA 1
ATOM 640 C C . LYS A 1 79 ? -18.511 -4.802 -22.919 1.00 46.44 79 LYS A C 1
ATOM 642 O O . LYS A 1 79 ? -17.769 -5.513 -22.245 1.00 46.44 79 LYS A O 1
ATOM 647 N N . ARG A 1 80 ? -19.843 -4.766 -22.786 1.00 42.53 80 ARG A N 1
ATOM 648 C CA . ARG A 1 80 ? -20.605 -5.899 -22.253 1.00 42.53 80 ARG A CA 1
ATOM 649 C C . ARG A 1 80 ? -20.053 -7.138 -22.952 1.00 42.53 80 ARG A C 1
ATOM 651 O O . ARG A 1 80 ? -20.096 -7.212 -24.177 1.00 42.53 80 ARG A O 1
ATOM 658 N N . VAL A 1 81 ? -19.415 -8.017 -22.191 1.00 48.19 81 VAL A N 1
ATOM 659 C CA . VAL A 1 81 ? -19.099 -9.349 -22.688 1.00 48.19 81 VAL A CA 1
ATOM 660 C C . VAL A 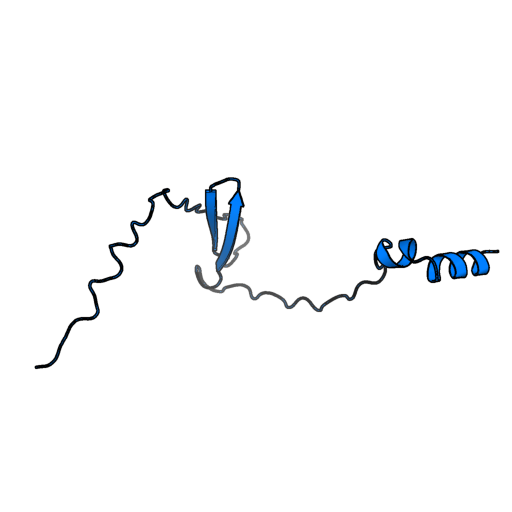1 81 ? -20.458 -10.025 -22.754 1.00 48.19 81 VAL A C 1
ATOM 662 O O . VAL A 1 81 ? -21.065 -10.257 -21.716 1.00 48.19 81 VAL A O 1
ATOM 665 N N . ASP A 1 82 ? -20.991 -10.214 -23.957 1.00 43.38 82 ASP A N 1
ATOM 666 C CA . ASP A 1 82 ? -22.086 -11.156 -24.130 1.00 43.38 82 ASP A CA 1
ATOM 667 C C . ASP A 1 82 ? -21.531 -12.531 -23.740 1.00 43.38 82 ASP A C 1
ATOM 669 O O . ASP A 1 82 ? -20.598 -13.041 -24.367 1.00 43.38 82 ASP A O 1
ATOM 673 N N . ASP A 1 83 ? -22.088 -13.120 -22.681 1.00 49.34 83 ASP A N 1
ATOM 674 C CA . ASP A 1 83 ? -21.706 -14.426 -22.119 1.00 49.34 83 ASP A CA 1
ATOM 675 C C . ASP A 1 83 ? -21.928 -15.608 -23.097 1.00 49.34 83 ASP A C 1
ATOM 677 O O . ASP A 1 83 ? -21.748 -16.772 -22.749 1.00 49.34 83 ASP A O 1
ATOM 681 N N . SER A 1 84 ? -22.285 -15.338 -24.357 1.00 47.84 84 SER A N 1
ATOM 682 C CA . SER A 1 84 ? -22.545 -16.328 -25.407 1.00 47.84 84 SER A CA 1
ATOM 683 C C . SER A 1 84 ? -21.289 -16.848 -26.121 1.00 47.84 84 SER A C 1
ATOM 685 O O . SER A 1 84 ? -21.375 -17.818 -26.873 1.00 47.84 84 SER A O 1
ATOM 687 N N . LEU A 1 85 ? -20.109 -16.261 -25.884 1.00 46.25 85 LEU A N 1
ATOM 688 C CA . LEU A 1 85 ? -18.855 -16.634 -26.565 1.00 46.25 85 LEU A CA 1
ATOM 689 C C . LEU A 1 85 ? -17.950 -17.605 -25.780 1.00 46.25 85 LEU A C 1
ATOM 691 O O . LEU A 1 85 ? -16.868 -17.946 -26.256 1.00 46.25 85 LEU A O 1
ATOM 695 N N . TRP A 1 86 ? -18.394 -18.100 -24.619 1.00 38.62 86 TRP A N 1
ATOM 696 C CA . TRP A 1 86 ? -17.643 -19.051 -23.779 1.00 38.62 86 TRP A CA 1
ATOM 697 C C . TRP A 1 86 ? -17.989 -20.540 -23.997 1.00 38.62 86 TRP A C 1
ATOM 699 O O . TRP A 1 86 ? -17.541 -21.381 -23.226 1.00 38.62 86 TRP A O 1
ATOM 709 N N . ASN A 1 87 ? -18.720 -20.894 -25.066 1.00 45.53 87 ASN A N 1
ATOM 710 C CA . ASN A 1 87 ? -19.194 -22.268 -25.322 1.00 45.53 87 ASN A CA 1
ATOM 711 C C . ASN A 1 87 ? -18.822 -22.853 -26.705 1.00 45.53 87 ASN A C 1
ATOM 713 O O . ASN A 1 87 ? -19.634 -23.542 -27.316 1.00 45.53 87 ASN A O 1
ATOM 717 N N . THR A 1 88 ? -17.609 -22.636 -27.232 1.00 44.88 88 THR A N 1
ATOM 718 C CA . THR A 1 88 ? -17.185 -23.299 -28.497 1.00 44.88 88 THR A CA 1
ATOM 719 C C . THR A 1 88 ? -15.764 -23.869 -28.528 1.00 44.88 88 THR A C 1
ATOM 721 O O . THR A 1 88 ? -15.208 -24.067 -29.606 1.00 44.88 88 THR A O 1
ATOM 724 N N . LYS A 1 89 ? -15.163 -24.229 -27.384 1.00 42.84 89 LYS A N 1
ATOM 725 C CA . LYS A 1 89 ? -13.899 -25.000 -27.383 1.00 42.84 89 LYS A CA 1
ATOM 726 C C . LYS A 1 89 ? -13.838 -26.118 -26.341 1.00 42.84 89 LYS A C 1
ATOM 728 O O . LYS A 1 89 ? -12.878 -26.219 -25.591 1.00 42.84 89 LYS A O 1
ATOM 733 N N . THR A 1 90 ? -14.822 -27.011 -26.357 1.00 46.31 90 THR A N 1
ATOM 734 C CA . THR A 1 90 ? -14.694 -28.370 -25.801 1.00 46.31 90 THR A CA 1
ATOM 735 C C . THR A 1 90 ? -15.472 -29.344 -26.687 1.00 46.31 90 THR A C 1
ATOM 737 O O . THR A 1 90 ? -16.597 -29.731 -26.399 1.00 46.31 90 THR A O 1
ATOM 740 N N . GLY A 1 91 ? -14.878 -29.720 -27.820 1.00 34.22 91 GLY A N 1
ATOM 741 C CA . GLY A 1 91 ? -15.487 -30.650 -28.767 1.00 34.22 91 GLY A CA 1
ATOM 742 C C . GLY A 1 91 ? -14.443 -31.425 -29.559 1.00 34.22 91 GLY A C 1
ATOM 743 O O . GLY A 1 91 ? -13.971 -30.946 -30.578 1.00 34.22 91 GLY A O 1
ATOM 744 N N . SER A 1 92 ? -14.129 -32.623 -29.061 1.00 38.38 92 SER A N 1
ATOM 745 C CA . SER A 1 92 ? -13.713 -33.814 -29.814 1.00 38.38 92 SER A CA 1
ATOM 746 C C . SER A 1 92 ? -12.506 -33.712 -30.761 1.00 38.38 92 SER A C 1
ATOM 748 O O . SER A 1 92 ? -12.644 -33.411 -31.941 1.00 38.38 92 SER A O 1
ATOM 750 N N . ASN A 1 93 ? -11.338 -34.135 -30.268 1.00 39.72 93 ASN A N 1
ATOM 751 C CA . ASN A 1 93 ? -10.318 -34.769 -31.106 1.00 39.72 93 ASN A CA 1
ATOM 752 C C . ASN A 1 93 ? -10.129 -36.211 -30.598 1.00 39.72 93 ASN A C 1
ATOM 754 O O . ASN A 1 93 ? -9.350 -36.468 -29.682 1.00 39.72 93 ASN A O 1
ATOM 758 N N . ARG A 1 94 ? -10.931 -37.132 -31.141 1.00 39.84 94 ARG A N 1
ATOM 759 C CA . ARG A 1 94 ? -10.655 -38.574 -31.187 1.00 39.84 94 ARG A CA 1
ATOM 760 C C . ARG A 1 94 ? -10.606 -38.942 -32.668 1.00 39.84 94 ARG A C 1
ATOM 762 O O . ARG A 1 94 ? -11.650 -38.984 -33.316 1.00 39.84 94 ARG A O 1
ATOM 769 N N . GLN A 1 95 ? -9.398 -39.137 -33.177 1.00 40.94 95 GLN A N 1
ATOM 770 C CA . GLN A 1 95 ? -9.114 -40.105 -34.233 1.00 40.94 95 GLN A CA 1
ATOM 771 C C . GLN A 1 95 ? -8.374 -41.260 -33.572 1.00 40.94 95 GLN A C 1
ATOM 773 O O . GLN A 1 95 ? -7.608 -40.973 -32.621 1.00 40.94 95 GLN A O 1
#

pLDDT: mean 74.05, std 20.87, range [34.22, 95.31]

Radius of gyration: 26.54 Å; chains: 1; bounding box: 44×53×75 Å

Organism: Ceratitis capitata (NCBI:txid7213)